Protein AF-A0A1Q6FCA6-F1 (afdb_monomer_lite)

pLDDT: mean 80.42, std 18.51, range [30.05, 97.5]

Sequence (183 aa):
MGHPPIIVAIDQKGVPVAPFIISETYTVEENTAALAEVSIDSYAWYDGAELAQLDPINFAGFEEYAVLLLKVSHNDKAAHWWTGCFMGDLSNPDEYSDRSIINNLVTYGIPEFKDAVDQLLAVYWDENTICGVAADAEGNYGPVIRQVVNLTKEGASPAGELIGGGLSNINLMDMRQAKFAHR

Foldseek 3Di:
DDQFDWDFDADPVRHGPDDIDGDPPPDDPDPPPDFKDKDWPDKAKAQLLLLCVVPVPLSPPLNQFIKMKTFMDIDPQFPKKFKDKAAAAPPDCVVVPPVNVCCCGPVLNQPVRMVDRIDIDTHHAFKMWIWMWGAGPVRDIDDIDIDIDHHDNVRHDYSCCVVVVPCVPVPSVSVVPNPDSDD

Organism: NCBI:txid28117

Radius of gyration: 24.45 Å; chains: 1; bounding box: 36×35×85 Å

Structure (mmCIF, N/CA/C/O backbone):
data_AF-A0A1Q6FCA6-F1
#
_entry.id   AF-A0A1Q6FCA6-F1
#
loop_
_atom_site.group_PDB
_atom_site.id
_atom_site.type_symbol
_atom_site.label_atom_id
_atom_site.label_alt_id
_atom_site.label_comp_id
_atom_site.label_asym_id
_atom_site.label_entity_id
_atom_site.label_seq_id
_atom_site.pdbx_PDB_ins_code
_atom_site.Cartn_x
_atom_site.Cartn_y
_atom_site.Cartn_z
_atom_site.occupancy
_atom_site.B_iso_or_equiv
_atom_site.auth_seq_id
_atom_site.auth_comp_id
_atom_site.auth_asym_id
_atom_site.auth_atom_id
_atom_site.pdbx_PDB_model_num
ATOM 1 N N . MET A 1 1 ? -1.495 -1.031 -37.257 1.00 42.62 1 MET A N 1
ATOM 2 C CA . MET A 1 1 ? -0.693 -1.188 -38.491 1.00 42.62 1 MET A CA 1
ATOM 3 C C . MET A 1 1 ? -0.272 0.193 -38.960 1.00 42.62 1 MET A C 1
ATOM 5 O O . MET A 1 1 ? -1.140 0.975 -39.320 1.00 42.62 1 MET A O 1
ATOM 9 N N . GLY A 1 2 ? 1.017 0.525 -38.873 1.00 48.00 2 GLY A N 1
ATOM 10 C CA . GLY A 1 2 ? 1.549 1.775 -39.422 1.00 48.00 2 GLY A CA 1
ATOM 11 C C . GLY A 1 2 ? 1.791 1.636 -40.925 1.00 48.00 2 GLY A C 1
ATOM 12 O O . GLY A 1 2 ? 2.256 0.592 -41.374 1.00 48.00 2 GLY A O 1
ATOM 13 N N . HIS A 1 3 ? 1.450 2.659 -41.706 1.00 50.06 3 HIS A N 1
ATOM 14 C CA . HIS A 1 3 ? 1.805 2.709 -43.123 1.00 50.06 3 HIS A CA 1
ATOM 15 C C . HIS A 1 3 ? 3.286 3.097 -43.267 1.00 50.06 3 HIS A C 1
ATOM 17 O O . HIS A 1 3 ? 3.734 3.986 -42.538 1.00 50.06 3 HIS A O 1
ATOM 23 N N . PRO A 1 4 ? 4.055 2.465 -44.174 1.00 54.03 4 PRO A N 1
ATOM 24 C CA . PRO A 1 4 ? 5.450 2.832 -44.382 1.00 54.03 4 PRO A CA 1
ATOM 25 C C . PRO A 1 4 ? 5.536 4.279 -44.888 1.00 54.03 4 PRO A C 1
ATOM 27 O O . PRO A 1 4 ? 4.722 4.681 -45.728 1.00 54.03 4 PRO A O 1
ATOM 30 N N . PRO A 1 5 ? 6.496 5.080 -44.401 1.00 57.59 5 PRO A N 1
ATOM 31 C CA . PRO A 1 5 ? 6.695 6.419 -44.921 1.00 57.59 5 PRO A CA 1
ATOM 32 C C . PRO A 1 5 ? 7.190 6.332 -46.370 1.00 57.59 5 PRO A C 1
ATOM 34 O O . PRO A 1 5 ? 8.117 5.591 -46.697 1.00 57.59 5 PRO A O 1
ATOM 37 N N . ILE A 1 6 ? 6.548 7.101 -47.249 1.00 60.81 6 ILE A N 1
ATOM 38 C CA . ILE A 1 6 ? 6.915 7.204 -48.662 1.00 60.81 6 ILE A CA 1
ATOM 39 C C . ILE A 1 6 ? 7.574 8.563 -48.861 1.00 60.81 6 ILE A C 1
ATOM 41 O O . ILE A 1 6 ? 6.956 9.599 -48.616 1.00 60.81 6 ILE A O 1
ATOM 45 N N . ILE A 1 7 ? 8.820 8.563 -49.331 1.00 59.12 7 ILE A N 1
ATOM 46 C CA . ILE A 1 7 ? 9.508 9.788 -49.738 1.00 59.12 7 ILE A CA 1
ATOM 47 C C . ILE A 1 7 ? 9.395 9.909 -51.256 1.00 59.12 7 ILE A C 1
ATOM 49 O O . ILE A 1 7 ? 9.780 9.001 -51.994 1.00 59.12 7 ILE A O 1
ATOM 53 N N . VAL A 1 8 ? 8.878 11.047 -51.720 1.00 59.25 8 VAL A N 1
ATOM 54 C CA . VAL A 1 8 ? 8.784 11.381 -53.145 1.00 59.25 8 VAL A CA 1
ATOM 55 C C . VAL A 1 8 ? 9.502 12.702 -53.386 1.00 59.25 8 VAL A C 1
ATOM 57 O O . VAL A 1 8 ? 9.143 13.722 -52.802 1.00 59.25 8 VAL A O 1
ATOM 60 N N . ALA A 1 9 ? 10.503 12.696 -54.265 1.00 60.38 9 ALA A N 1
ATOM 61 C CA . ALA A 1 9 ? 11.077 13.926 -54.798 1.00 60.38 9 ALA A CA 1
ATOM 62 C C . ALA A 1 9 ? 10.264 14.353 -56.027 1.00 60.38 9 ALA A C 1
ATOM 64 O O . ALA A 1 9 ? 10.233 13.629 -57.025 1.00 60.38 9 ALA A O 1
ATOM 65 N N . ILE A 1 10 ? 9.605 15.510 -55.948 1.00 70.94 10 ILE A N 1
ATOM 66 C CA . ILE A 1 10 ? 8.824 16.099 -57.044 1.00 70.94 10 ILE A CA 1
ATOM 67 C C . ILE A 1 10 ? 9.489 17.384 -57.546 1.00 70.94 10 ILE A C 1
ATOM 69 O O . ILE A 1 10 ? 10.105 18.114 -56.767 1.00 70.94 10 ILE A O 1
ATOM 73 N N . ASP A 1 11 ? 9.373 17.669 -58.842 1.00 68.31 11 ASP A N 1
ATOM 74 C CA . ASP A 1 11 ? 9.755 18.969 -59.395 1.00 68.31 11 ASP A CA 1
ATOM 75 C C . ASP A 1 11 ? 8.740 20.071 -59.031 1.00 68.31 11 ASP A C 1
ATOM 77 O O . ASP A 1 11 ? 7.691 19.828 -58.430 1.00 68.31 11 ASP A O 1
ATOM 81 N N . GLN A 1 12 ? 9.027 21.314 -59.432 1.00 65.25 12 GLN A N 1
ATOM 82 C CA . GLN A 1 12 ? 8.153 22.470 -59.177 1.00 65.25 12 GLN A CA 1
ATOM 83 C C . GLN A 1 12 ? 6.770 22.382 -59.859 1.00 65.25 12 GLN A C 1
ATOM 85 O O . GLN A 1 12 ? 5.928 23.250 -59.635 1.00 65.25 12 GLN A O 1
ATOM 90 N N . LYS A 1 13 ? 6.526 21.367 -60.698 1.00 74.31 13 LYS A N 1
ATOM 91 C CA . LYS A 1 13 ? 5.251 21.097 -61.377 1.00 74.31 13 LYS A CA 1
ATOM 92 C C . LYS A 1 13 ? 4.519 19.885 -60.786 1.00 74.31 13 LYS A C 1
ATOM 94 O O . LYS A 1 13 ? 3.456 19.527 -61.288 1.00 74.31 13 LYS A O 1
ATOM 99 N N . GLY A 1 14 ? 5.059 19.275 -59.729 1.00 68.81 14 GLY A N 1
ATOM 100 C CA . GLY A 1 14 ? 4.471 18.115 -59.062 1.00 68.81 14 GLY A CA 1
ATOM 101 C C . GLY A 1 14 ? 4.774 16.777 -59.739 1.00 68.81 14 GLY A C 1
ATOM 102 O O . GLY A 1 14 ? 4.113 15.788 -59.428 1.00 68.81 14 GLY A O 1
ATOM 103 N N . VAL A 1 15 ? 5.747 16.718 -60.656 1.00 73.75 15 VAL A N 1
ATOM 104 C CA . VAL A 1 15 ? 6.132 15.476 -61.342 1.00 73.75 15 VAL A CA 1
ATOM 105 C C . VAL A 1 15 ? 7.253 14.778 -60.561 1.00 73.75 15 VAL A C 1
ATOM 107 O O . VAL A 1 15 ? 8.255 15.426 -60.253 1.00 73.75 15 VAL A O 1
ATOM 110 N N . PRO A 1 16 ? 7.137 13.475 -60.237 1.00 68.31 16 PRO A N 1
ATOM 111 C CA . PRO A 1 16 ? 8.206 12.728 -59.576 1.00 68.31 16 PRO A CA 1
ATOM 112 C C . PRO A 1 16 ? 9.477 12.681 -60.433 1.00 68.31 16 PRO A C 1
ATOM 114 O O . PRO A 1 16 ? 9.430 12.270 -61.592 1.00 68.31 16 PRO A O 1
ATOM 117 N N . VAL A 1 17 ? 10.615 13.079 -59.861 1.00 71.62 17 VAL A N 1
ATOM 118 C CA . VAL A 1 17 ? 11.919 13.158 -60.557 1.00 71.62 17 VAL A CA 1
ATOM 119 C C . VAL A 1 17 ? 12.931 12.105 -60.105 1.00 71.62 17 VAL A C 1
ATOM 121 O O . VAL A 1 17 ? 14.035 12.043 -60.640 1.00 71.62 17 VAL A O 1
ATOM 124 N N . ALA A 1 18 ? 12.569 11.260 -59.139 1.00 64.81 18 ALA A N 1
ATOM 125 C CA . ALA A 1 18 ? 13.409 10.173 -58.646 1.00 64.81 18 ALA A C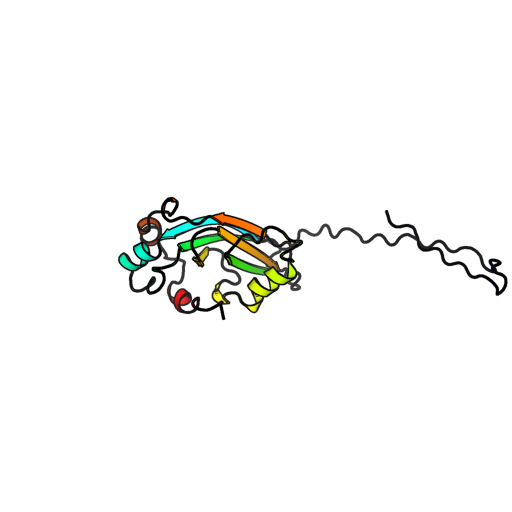A 1
ATOM 126 C C . ALA A 1 18 ? 12.577 8.901 -58.388 1.00 64.81 18 ALA A C 1
ATOM 128 O O . ALA A 1 18 ? 11.358 9.000 -58.212 1.00 64.81 18 ALA A O 1
ATOM 129 N N . PRO A 1 19 ? 13.211 7.711 -58.358 1.00 64.12 19 PRO A N 1
ATOM 130 C CA . PRO A 1 19 ? 12.543 6.467 -57.991 1.00 64.12 19 PRO A CA 1
ATOM 131 C C . PRO A 1 19 ? 11.923 6.557 -56.594 1.00 64.12 19 PRO A C 1
ATOM 133 O O . PRO A 1 19 ? 12.514 7.133 -55.681 1.00 64.12 19 PRO A O 1
ATOM 136 N N . PHE A 1 20 ? 10.749 5.953 -56.424 1.00 56.59 20 PHE A N 1
ATOM 137 C CA . PHE A 1 20 ? 10.098 5.842 -55.123 1.00 56.59 20 PHE A CA 1
ATOM 138 C C . PHE A 1 20 ? 10.941 4.969 -54.192 1.00 56.59 20 PHE A C 1
ATOM 140 O O . PHE A 1 20 ? 11.234 3.819 -54.519 1.00 56.59 20 PHE A O 1
ATOM 147 N N . ILE A 1 21 ? 11.304 5.506 -53.028 1.00 59.56 21 ILE A N 1
ATOM 148 C CA . ILE A 1 21 ? 11.948 4.738 -51.963 1.00 59.56 21 ILE A CA 1
ATOM 149 C C . ILE A 1 21 ? 10.884 4.490 -50.900 1.00 59.56 21 ILE A C 1
ATOM 151 O O . ILE A 1 21 ? 10.422 5.419 -50.238 1.00 59.56 21 ILE A O 1
ATOM 155 N N . ILE A 1 22 ? 10.472 3.232 -50.778 1.00 59.81 22 ILE A N 1
ATOM 156 C CA . ILE A 1 22 ? 9.626 2.765 -49.681 1.00 59.81 22 ILE A CA 1
ATOM 157 C C . ILE A 1 22 ? 10.595 2.268 -48.616 1.00 59.81 22 ILE A C 1
ATOM 159 O O . ILE A 1 22 ? 11.306 1.291 -48.855 1.00 59.81 22 ILE A O 1
ATOM 163 N N . SER A 1 23 ? 10.689 2.965 -47.481 1.00 57.47 23 SER A N 1
ATOM 164 C CA . SER A 1 23 ? 11.484 2.445 -46.371 1.00 57.47 23 SER A CA 1
ATOM 165 C C . SER A 1 23 ? 10.751 1.271 -45.736 1.00 57.47 23 SER A C 1
ATOM 167 O O . SER A 1 23 ? 9.518 1.226 -45.722 1.00 57.47 23 SER A O 1
ATOM 169 N N . GLU A 1 24 ? 11.502 0.338 -45.165 1.00 60.06 24 GLU A N 1
ATOM 170 C CA . GLU A 1 24 ? 10.902 -0.692 -44.327 1.00 60.06 24 GLU A CA 1
ATOM 171 C C . GLU A 1 24 ? 10.161 -0.028 -43.159 1.00 60.06 24 GLU A C 1
ATOM 173 O O . GLU A 1 24 ? 10.585 1.001 -42.620 1.00 60.06 24 GLU A O 1
ATOM 178 N N . THR A 1 25 ? 9.007 -0.584 -42.797 1.00 55.41 25 THR A N 1
ATOM 179 C CA . THR A 1 25 ? 8.306 -0.203 -41.573 1.00 55.41 25 THR A CA 1
ATOM 180 C C . THR A 1 25 ? 9.211 -0.520 -40.392 1.00 55.41 25 THR A C 1
ATOM 182 O O . THR A 1 25 ? 9.487 -1.687 -40.120 1.00 55.41 25 THR A O 1
ATOM 185 N N . TYR A 1 26 ? 9.656 0.518 -39.683 1.00 53.47 26 TYR A N 1
ATOM 186 C CA . TYR A 1 26 ? 10.332 0.350 -38.405 1.00 53.47 26 TYR A CA 1
ATOM 187 C C . TYR A 1 26 ? 9.357 -0.322 -37.438 1.00 53.47 26 TYR A C 1
ATOM 189 O O . TYR A 1 26 ? 8.358 0.272 -37.028 1.00 53.47 26 TYR A O 1
ATOM 197 N N . THR A 1 27 ? 9.612 -1.591 -37.142 1.00 51.56 27 THR A N 1
ATOM 198 C CA . THR A 1 27 ? 8.858 -2.344 -36.146 1.00 51.56 27 THR A CA 1
ATOM 199 C C . THR A 1 27 ? 9.669 -2.257 -34.867 1.00 51.56 27 THR A C 1
ATOM 201 O O . THR A 1 27 ? 10.797 -2.738 -34.824 1.00 51.56 27 THR A O 1
ATOM 204 N N . VAL A 1 28 ? 9.134 -1.574 -33.856 1.00 51.66 28 VAL A N 1
ATOM 205 C CA . VAL A 1 28 ? 9.704 -1.634 -32.507 1.00 51.66 28 VAL A CA 1
ATOM 206 C C . VAL A 1 28 ? 9.538 -3.080 -32.055 1.00 51.66 28 VAL A C 1
ATOM 208 O O . VAL A 1 28 ? 8.403 -3.556 -32.010 1.00 51.66 28 VAL A O 1
ATOM 211 N N . GLU A 1 29 ? 10.635 -3.790 -31.789 1.00 49.06 29 GLU A N 1
ATOM 212 C CA . GLU A 1 29 ? 10.520 -5.098 -31.148 1.00 49.06 29 GLU A CA 1
ATOM 213 C C . GLU A 1 29 ? 9.830 -4.908 -29.799 1.00 49.06 29 GLU A C 1
ATOM 215 O O . GLU A 1 29 ? 10.215 -4.052 -28.999 1.00 49.06 29 GLU A O 1
ATOM 220 N N . GLU A 1 30 ? 8.759 -5.665 -29.581 1.00 44.91 30 GLU A N 1
ATOM 221 C CA . GLU A 1 30 ? 8.096 -5.731 -28.289 1.00 44.91 30 GLU A CA 1
ATOM 222 C C . GLU A 1 30 ? 9.141 -6.212 -27.280 1.00 44.91 30 GLU A C 1
ATOM 224 O O . GLU A 1 30 ? 9.712 -7.291 -27.435 1.00 44.91 30 GLU A O 1
ATOM 229 N N . ASN A 1 31 ? 9.471 -5.378 -26.292 1.00 46.72 31 ASN A N 1
ATOM 230 C CA . ASN A 1 31 ? 10.437 -5.751 -25.271 1.00 46.72 31 ASN A CA 1
ATOM 231 C C . ASN A 1 31 ? 9.797 -6.824 -24.378 1.00 46.72 31 ASN A C 1
ATOM 233 O O . ASN A 1 31 ? 9.116 -6.509 -23.409 1.00 46.72 31 ASN A O 1
ATOM 237 N N . THR A 1 32 ? 9.989 -8.095 -24.734 1.00 48.03 32 THR A N 1
ATOM 238 C CA . THR A 1 32 ? 9.486 -9.260 -23.993 1.00 48.03 32 THR A CA 1
ATOM 239 C C . THR A 1 32 ? 10.359 -9.619 -22.787 1.00 48.03 32 THR A C 1
ATOM 241 O O . THR A 1 32 ? 10.239 -10.724 -22.253 1.00 48.03 32 THR A O 1
ATOM 244 N N . ALA A 1 33 ? 11.287 -8.751 -22.368 1.00 58.47 33 ALA A N 1
ATOM 245 C CA . ALA A 1 33 ? 11.945 -8.931 -21.083 1.00 58.47 33 ALA A CA 1
ATOM 246 C C . ALA A 1 33 ? 10.889 -8.790 -19.980 1.00 58.47 33 ALA A C 1
ATOM 248 O O . ALA A 1 33 ? 10.185 -7.784 -19.923 1.00 58.47 33 ALA A O 1
ATOM 249 N N . ALA A 1 34 ? 10.771 -9.806 -19.119 1.00 66.19 34 ALA A N 1
ATOM 250 C CA . ALA A 1 34 ? 9.960 -9.697 -17.911 1.00 66.19 34 ALA A CA 1
ATOM 251 C C . ALA A 1 34 ? 10.421 -8.454 -17.137 1.00 66.19 34 ALA A C 1
ATOM 253 O O . ALA A 1 34 ? 11.608 -8.328 -16.821 1.00 66.19 34 ALA A O 1
ATOM 254 N N . LEU A 1 35 ? 9.498 -7.519 -16.918 1.00 87.12 35 LEU A N 1
ATOM 255 C CA . LEU A 1 35 ? 9.782 -6.258 -16.246 1.00 87.12 35 LEU A CA 1
ATOM 256 C C . LEU A 1 35 ? 10.022 -6.513 -14.754 1.00 87.12 35 LEU A C 1
ATOM 258 O O . LEU A 1 35 ? 9.652 -7.558 -14.222 1.00 87.12 35 LEU A O 1
ATOM 262 N N . ALA A 1 36 ? 10.652 -5.566 -14.063 1.00 94.00 36 ALA A N 1
ATOM 263 C CA . ALA A 1 36 ? 10.685 -5.587 -12.604 1.00 94.00 36 ALA A CA 1
ATOM 264 C C . ALA A 1 36 ? 9.256 -5.466 -12.060 1.00 94.00 36 ALA A C 1
ATOM 266 O O . ALA A 1 36 ? 8.540 -4.532 -12.412 1.00 94.00 36 ALA A O 1
ATOM 267 N N . GLU A 1 37 ? 8.836 -6.389 -11.199 1.00 94.56 37 GLU A N 1
ATOM 268 C CA . GLU A 1 37 ? 7.459 -6.432 -10.695 1.00 94.56 37 GLU A CA 1
ATOM 269 C C . GLU A 1 37 ? 7.424 -6.581 -9.176 1.00 94.56 37 GLU A C 1
ATOM 271 O O . GLU A 1 37 ? 8.247 -7.284 -8.586 1.00 94.56 37 GLU A O 1
ATOM 276 N N . VAL A 1 38 ? 6.427 -5.937 -8.568 1.00 96.31 38 VAL A N 1
ATOM 277 C CA . VAL A 1 38 ? 6.013 -6.112 -7.173 1.00 96.31 38 VAL A CA 1
ATOM 278 C C . VAL A 1 38 ? 4.561 -6.587 -7.166 1.00 96.31 38 VAL A C 1
ATOM 280 O O . VAL A 1 38 ? 3.767 -6.172 -8.008 1.00 96.31 38 VAL A O 1
ATOM 283 N N . SER A 1 39 ? 4.213 -7.476 -6.243 1.00 95.94 39 SER A N 1
ATOM 284 C CA . SER A 1 39 ? 2.886 -8.077 -6.101 1.00 95.94 39 SER A CA 1
ATOM 285 C C . SER A 1 39 ? 2.410 -7.986 -4.657 1.00 95.94 39 SER A C 1
ATOM 287 O O . SER A 1 39 ? 3.205 -8.102 -3.729 1.00 95.94 39 SER A O 1
ATOM 289 N N . ILE A 1 40 ? 1.106 -7.789 -4.461 1.00 95.56 40 ILE A N 1
ATOM 290 C CA . ILE A 1 40 ? 0.488 -7.839 -3.131 1.00 95.56 40 ILE A CA 1
ATOM 291 C C . ILE A 1 40 ? 0.208 -9.301 -2.797 1.00 95.56 40 ILE A C 1
ATOM 293 O O . ILE A 1 40 ? -0.632 -9.929 -3.437 1.00 95.56 40 ILE A O 1
ATOM 297 N N . ASP A 1 41 ? 0.886 -9.825 -1.779 1.00 94.62 41 ASP A N 1
ATOM 298 C CA . ASP A 1 41 ? 0.677 -11.197 -1.313 1.00 94.62 41 ASP A CA 1
ATOM 299 C C . ASP A 1 41 ? -0.548 -11.276 -0.403 1.00 94.62 41 ASP A C 1
ATOM 301 O O . ASP A 1 41 ? -1.375 -12.182 -0.505 1.00 94.62 41 ASP A O 1
ATOM 305 N N . SER A 1 42 ? -0.651 -10.325 0.529 1.00 94.25 42 SER A N 1
ATOM 306 C CA . SER A 1 42 ? -1.775 -10.217 1.455 1.00 94.25 42 SER A CA 1
ATOM 307 C C . SER A 1 42 ? -1.815 -8.843 2.112 1.00 94.25 42 SER A C 1
ATOM 309 O O . SER A 1 42 ? -0.815 -8.128 2.173 1.00 94.25 42 SER A O 1
ATOM 311 N N . TYR A 1 43 ? -2.980 -8.489 2.641 1.00 94.06 43 TYR A N 1
ATOM 312 C CA . TYR A 1 43 ? -3.133 -7.333 3.506 1.00 94.06 43 TYR A CA 1
ATOM 313 C C . TYR A 1 43 ? -4.205 -7.597 4.566 1.00 94.06 43 TYR A C 1
ATOM 315 O O . TYR A 1 43 ? -5.146 -8.358 4.338 1.00 94.06 43 TYR A O 1
ATOM 323 N N . ALA A 1 44 ? -4.054 -6.962 5.722 1.00 94.75 44 ALA A N 1
ATOM 324 C CA . ALA A 1 44 ? -5.032 -6.940 6.806 1.00 94.75 44 ALA A CA 1
ATOM 325 C C . ALA A 1 44 ? -5.085 -5.527 7.389 1.00 94.75 44 ALA A C 1
ATOM 327 O O . ALA A 1 44 ? -4.086 -4.811 7.342 1.00 94.75 44 ALA A O 1
ATOM 328 N N . TRP A 1 45 ? -6.223 -5.112 7.936 1.00 95.62 45 TRP A N 1
ATOM 329 C CA . TRP A 1 45 ? -6.341 -3.807 8.583 1.00 95.62 45 TRP A CA 1
ATOM 330 C C . TRP A 1 45 ? -6.940 -3.928 9.975 1.00 95.62 45 TRP A C 1
ATOM 332 O O . TRP A 1 45 ? -7.729 -4.828 10.247 1.00 95.62 45 TRP A O 1
ATOM 342 N N . TYR A 1 46 ? -6.554 -3.008 10.848 1.00 95.50 46 TYR A N 1
ATOM 343 C CA . TYR A 1 46 ? -6.894 -3.002 12.267 1.00 95.50 46 TYR A CA 1
ATOM 344 C C . TYR A 1 46 ? -7.399 -1.617 12.676 1.00 95.50 46 TYR A C 1
ATOM 346 O O . TYR A 1 46 ? -7.027 -0.613 12.062 1.00 95.50 46 TYR A O 1
ATOM 354 N N . ASP A 1 47 ? -8.212 -1.544 13.731 1.00 95.81 47 ASP A N 1
ATOM 355 C CA . ASP A 1 47 ? -8.611 -0.259 14.310 1.00 95.81 47 ASP A CA 1
ATOM 356 C C . ASP A 1 47 ? -7.449 0.348 15.109 1.00 95.81 47 ASP A C 1
ATOM 358 O O . ASP A 1 47 ? -6.990 -0.208 16.112 1.00 95.81 47 ASP A O 1
ATOM 362 N N . GLY A 1 48 ? -6.961 1.508 14.662 1.00 92.38 48 GLY A N 1
ATOM 363 C CA . GLY A 1 48 ? -5.873 2.214 15.324 1.00 92.38 48 GLY A CA 1
ATOM 364 C C . GLY A 1 48 ? -6.209 2.661 16.748 1.00 92.38 48 GLY A C 1
ATOM 365 O O . GLY A 1 48 ? -5.310 2.715 17.586 1.00 92.38 48 GLY A O 1
ATOM 366 N N . ALA A 1 49 ? -7.485 2.899 17.076 1.00 94.75 49 ALA A N 1
ATOM 367 C CA . ALA A 1 49 ? -7.906 3.215 18.441 1.00 94.75 49 ALA A CA 1
ATOM 368 C C . ALA A 1 49 ? -7.806 2.003 19.374 1.00 94.75 49 ALA A C 1
ATOM 370 O O .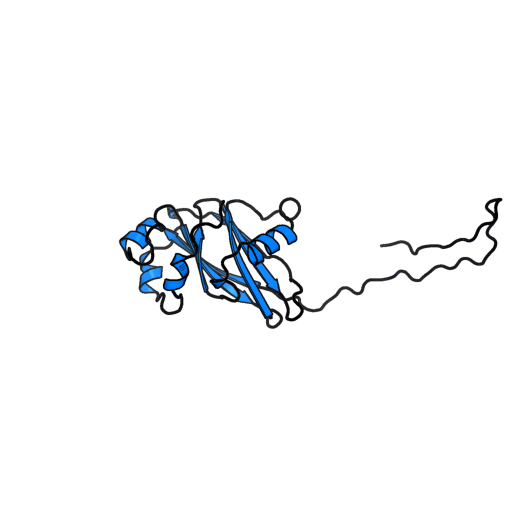 ALA A 1 49 ? -7.457 2.158 20.545 1.00 94.75 49 ALA A O 1
ATOM 371 N N . GLU A 1 50 ? -8.098 0.800 18.877 1.00 95.00 50 GLU A N 1
ATOM 372 C CA . GLU A 1 50 ? -7.927 -0.432 19.652 1.00 95.00 50 GLU A CA 1
ATOM 373 C C . GLU A 1 50 ? -6.444 -0.755 19.844 1.00 95.00 50 GLU A C 1
ATOM 375 O O . GLU A 1 50 ? -6.013 -1.086 20.951 1.00 95.00 50 GLU A O 1
ATOM 380 N N . LEU A 1 51 ? -5.637 -0.583 18.793 1.00 91.38 51 LEU A N 1
ATOM 381 C CA . LEU A 1 51 ? -4.188 -0.759 18.870 1.00 91.38 51 LEU A CA 1
ATOM 382 C C . LEU A 1 51 ? -3.537 0.221 19.849 1.00 91.38 51 LEU A C 1
ATOM 384 O O . LEU A 1 51 ? -2.722 -0.198 20.666 1.00 91.38 51 LEU A O 1
ATOM 388 N N . ALA A 1 52 ? -3.942 1.492 19.840 1.00 90.06 52 ALA A N 1
ATOM 389 C CA . ALA A 1 52 ? -3.458 2.498 20.785 1.00 90.06 52 ALA A CA 1
ATOM 390 C C . ALA A 1 52 ? -3.854 2.205 22.242 1.00 90.06 52 ALA A C 1
ATOM 392 O O . ALA A 1 52 ? -3.152 2.622 23.159 1.00 90.06 52 ALA A O 1
ATOM 393 N N . GLN A 1 53 ? -4.948 1.477 22.485 1.00 92.44 53 GLN A N 1
ATOM 394 C CA . GLN A 1 53 ? -5.310 1.026 23.834 1.00 92.44 53 GLN A CA 1
ATOM 395 C C . GLN A 1 53 ? -4.452 -0.156 24.301 1.00 92.44 53 GLN A C 1
ATOM 397 O O . GLN A 1 53 ? -4.094 -0.223 25.478 1.00 92.44 53 GLN A O 1
ATOM 402 N N . LEU A 1 54 ? -4.132 -1.086 23.396 1.00 90.19 54 LEU A N 1
ATOM 403 C CA . LEU A 1 54 ? -3.340 -2.282 23.701 1.00 90.19 54 LEU A CA 1
ATOM 404 C C . LEU A 1 54 ? 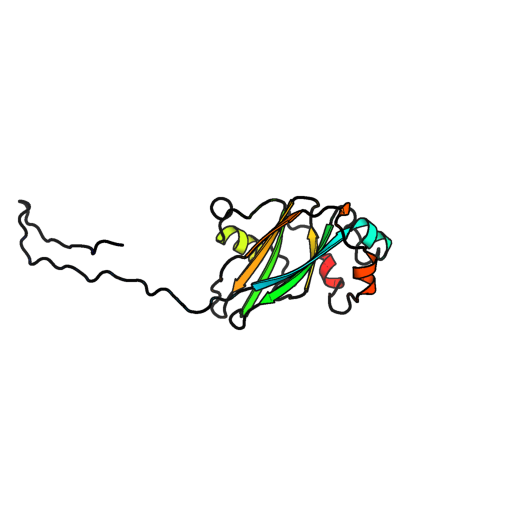-1.840 -1.989 23.807 1.00 90.19 54 LEU A C 1
ATOM 406 O O . LEU A 1 54 ? -1.172 -2.522 24.692 1.00 90.19 54 LEU A O 1
ATOM 410 N N . ASP A 1 55 ? -1.319 -1.135 22.930 1.00 85.94 55 ASP A N 1
ATOM 411 C CA . ASP A 1 55 ? 0.071 -0.685 22.924 1.00 85.94 55 ASP A CA 1
ATOM 412 C C . ASP A 1 55 ? 0.149 0.834 22.663 1.00 85.94 55 ASP A C 1
ATOM 414 O O . ASP A 1 55 ? 0.432 1.295 21.549 1.00 85.94 55 ASP A O 1
ATOM 418 N N . PRO A 1 56 ? -0.071 1.641 23.719 1.00 86.19 56 PRO A N 1
ATOM 419 C CA . PRO A 1 56 ? -0.069 3.097 23.617 1.00 86.19 56 PRO A CA 1
ATOM 420 C C . PRO A 1 56 ? 1.291 3.695 23.254 1.00 86.19 56 PRO A C 1
ATOM 422 O O . PRO A 1 56 ? 1.364 4.872 22.917 1.00 86.19 56 PRO A O 1
ATOM 425 N N . ILE A 1 57 ? 2.388 2.939 23.372 1.00 83.81 57 ILE A N 1
ATOM 426 C CA . ILE A 1 57 ? 3.731 3.460 23.093 1.00 83.81 57 ILE A CA 1
ATOM 427 C C . ILE A 1 57 ? 3.961 3.495 21.586 1.00 83.81 57 ILE A C 1
ATOM 429 O O . ILE A 1 57 ? 4.457 4.495 21.064 1.00 83.81 57 ILE A O 1
ATOM 433 N N . ASN A 1 58 ? 3.596 2.418 20.893 1.00 80.00 58 ASN A N 1
ATOM 434 C CA . ASN A 1 58 ? 3.889 2.275 19.471 1.00 80.00 58 ASN A CA 1
ATOM 435 C C . ASN A 1 58 ? 2.770 2.804 18.567 1.00 80.00 58 ASN A C 1
ATOM 437 O O . ASN A 1 58 ? 3.059 3.258 17.462 1.00 80.00 58 ASN A O 1
ATOM 441 N N . PHE A 1 59 ? 1.525 2.834 19.052 1.00 84.38 59 PHE A N 1
ATOM 442 C CA . PHE A 1 59 ? 0.362 3.277 18.272 1.00 84.38 59 PHE A CA 1
ATOM 443 C C . PHE A 1 59 ? -0.196 4.645 18.694 1.00 84.38 59 PHE A C 1
ATOM 445 O O . PHE A 1 59 ? -1.287 5.026 18.277 1.00 84.38 59 PHE A O 1
ATOM 452 N N . ALA A 1 60 ? 0.553 5.434 19.473 1.00 84.38 60 ALA A N 1
ATOM 453 C CA . ALA A 1 60 ? 0.140 6.792 19.833 1.00 84.38 60 ALA A CA 1
ATOM 454 C C . ALA A 1 60 ? -0.113 7.676 18.593 1.00 84.38 60 ALA A C 1
ATOM 456 O O . ALA A 1 60 ? 0.790 7.947 17.784 1.00 84.38 60 ALA A O 1
ATOM 457 N N . GLY A 1 61 ? -1.321 8.228 18.476 1.00 83.88 61 GLY A N 1
ATOM 458 C CA . GLY A 1 61 ? -1.728 9.080 17.355 1.00 83.88 61 GLY A CA 1
ATOM 459 C C . GLY A 1 61 ? -2.219 8.321 16.119 1.00 83.88 61 GLY A C 1
ATOM 460 O O . GLY A 1 61 ? -2.229 8.914 15.042 1.00 83.88 61 GLY A O 1
ATOM 461 N N . PHE A 1 62 ? -2.552 7.034 16.255 1.00 86.50 62 PHE A N 1
ATOM 462 C CA . PHE A 1 62 ? -3.198 6.218 15.221 1.00 86.50 62 PHE A CA 1
ATOM 463 C C . PHE A 1 62 ? -4.714 6.088 15.466 1.00 86.50 62 PHE A C 1
ATOM 465 O O . PHE A 1 62 ? -5.402 5.451 14.680 1.00 86.50 62 PHE A O 1
ATOM 472 N N . GLU A 1 63 ? -5.259 6.709 16.517 1.00 90.81 63 GLU A N 1
ATOM 473 C CA . GLU A 1 63 ? -6.627 6.496 17.012 1.00 90.81 63 GLU A CA 1
ATOM 474 C C . GLU A 1 63 ? -7.721 6.855 15.993 1.00 90.81 63 GLU A C 1
ATOM 476 O O . GLU A 1 63 ? -8.838 6.350 16.071 1.00 90.81 63 GLU A O 1
ATOM 481 N N . GLU A 1 64 ? -7.410 7.719 15.027 1.00 91.94 64 GLU A N 1
ATOM 482 C CA . GLU A 1 64 ? -8.344 8.149 13.980 1.00 91.94 64 GLU A CA 1
ATOM 483 C C . GLU A 1 64 ? -8.170 7.385 12.656 1.00 91.94 64 GLU A C 1
ATOM 485 O O . GLU A 1 64 ? -8.887 7.656 11.694 1.00 91.94 64 GLU A O 1
ATOM 490 N N . TYR A 1 65 ? -7.255 6.416 12.596 1.00 90.88 65 TYR A N 1
ATOM 491 C CA . TYR A 1 65 ? -6.833 5.756 11.360 1.00 90.88 65 TYR A CA 1
ATOM 492 C C . TYR A 1 65 ? -7.107 4.252 11.382 1.00 90.88 65 TYR A C 1
ATOM 494 O O . TYR A 1 65 ? -7.147 3.613 12.437 1.00 90.88 65 TYR A O 1
ATOM 502 N N . ALA A 1 66 ? -7.240 3.680 10.188 1.00 93.00 66 ALA A N 1
ATOM 503 C CA . ALA A 1 66 ? -7.032 2.257 9.996 1.00 93.00 66 ALA A CA 1
ATOM 504 C C . ALA A 1 66 ? -5.524 1.989 9.944 1.00 93.00 66 ALA A C 1
ATOM 506 O O . ALA A 1 66 ? -4.753 2.766 9.377 1.00 93.00 66 ALA A O 1
ATOM 507 N N . VAL A 1 67 ? -5.092 0.876 10.528 1.00 92.62 67 VAL A N 1
ATOM 508 C CA . VAL A 1 67 ? -3.701 0.427 10.446 1.00 92.62 67 VAL A CA 1
ATOM 509 C C . VAL A 1 67 ? -3.636 -0.740 9.480 1.00 92.62 67 VAL A C 1
ATOM 511 O O . VAL A 1 67 ? -4.119 -1.820 9.800 1.00 92.62 67 VAL A O 1
ATOM 514 N N . LEU A 1 68 ? -3.065 -0.524 8.299 1.00 92.56 68 LEU A N 1
ATOM 515 C CA . LEU A 1 68 ? -2.943 -1.517 7.238 1.00 92.56 68 LEU A CA 1
ATOM 516 C C . LEU A 1 68 ? -1.597 -2.243 7.350 1.00 92.56 68 LEU A C 1
ATOM 518 O O . LEU A 1 68 ? -0.544 -1.637 7.160 1.00 92.56 68 LEU A O 1
ATOM 522 N N . LEU A 1 69 ? -1.638 -3.545 7.624 1.00 92.19 69 LEU A N 1
ATOM 523 C CA . LEU A 1 69 ? -0.512 -4.454 7.443 1.00 92.19 69 LEU A CA 1
ATOM 524 C C . LEU A 1 69 ? -0.512 -4.933 5.991 1.00 92.19 69 LEU A C 1
ATOM 526 O O . LEU A 1 69 ? -1.407 -5.673 5.585 1.00 92.19 69 LEU A O 1
ATOM 530 N N . LEU A 1 70 ? 0.491 -4.522 5.226 1.00 91.50 70 LEU A N 1
ATOM 531 C CA . LEU A 1 70 ? 0.672 -4.877 3.825 1.00 91.50 70 LEU A CA 1
ATOM 532 C C . LEU A 1 70 ? 1.863 -5.824 3.679 1.00 91.50 70 LEU A C 1
ATOM 534 O O . LEU A 1 70 ? 2.946 -5.540 4.193 1.00 91.50 70 LEU A O 1
ATOM 538 N N . LYS A 1 71 ? 1.662 -6.925 2.952 1.00 93.69 71 LYS A N 1
ATOM 539 C CA . LYS A 1 71 ? 2.714 -7.875 2.591 1.00 93.69 71 LYS A CA 1
ATOM 540 C C . LYS A 1 71 ? 2.850 -7.972 1.088 1.00 93.69 71 LYS A C 1
ATOM 542 O O . LYS A 1 71 ? 1.854 -8.185 0.390 1.00 93.69 71 LYS A O 1
ATOM 547 N N . VAL A 1 72 ? 4.076 -7.839 0.610 1.00 95.06 72 VAL A N 1
ATOM 548 C CA . VAL A 1 72 ? 4.383 -7.846 -0.816 1.00 95.06 72 VAL A CA 1
ATOM 549 C C . VAL A 1 72 ? 5.560 -8.750 -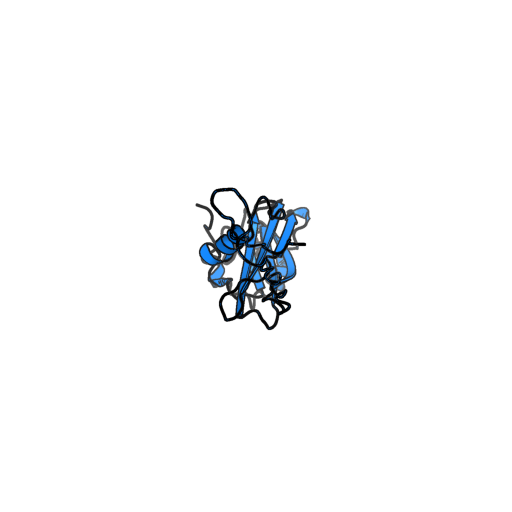1.136 1.00 95.06 72 VAL A C 1
ATOM 551 O O . VAL A 1 72 ? 6.489 -8.903 -0.344 1.00 95.06 72 VAL A O 1
ATOM 554 N N . SER A 1 73 ? 5.536 -9.277 -2.351 1.00 96.06 73 SER A N 1
ATOM 555 C CA . SER A 1 73 ? 6.647 -9.977 -2.976 1.00 96.06 73 SER A CA 1
ATOM 556 C C . SER A 1 73 ? 7.097 -9.227 -4.222 1.00 96.06 73 SER A C 1
ATOM 558 O O . SER A 1 73 ? 6.400 -8.356 -4.742 1.00 96.06 73 SER A O 1
ATOM 560 N N . HIS A 1 74 ? 8.283 -9.554 -4.713 1.00 96.38 74 HIS A N 1
ATOM 561 C CA . HIS A 1 74 ? 8.811 -9.014 -5.956 1.00 96.38 74 HIS A CA 1
ATOM 562 C C . HIS A 1 74 ? 9.486 -10.128 -6.753 1.00 96.38 74 HIS A C 1
ATOM 564 O O . HIS A 1 74 ? 9.887 -11.158 -6.199 1.00 96.38 74 HIS A O 1
ATOM 570 N N . ASN A 1 75 ? 9.609 -9.935 -8.063 1.00 94.56 75 ASN A N 1
ATOM 571 C CA . ASN A 1 75 ? 10.326 -10.887 -8.903 1.00 94.56 75 ASN A CA 1
ATOM 572 C C . ASN A 1 75 ? 11.852 -10.700 -8.807 1.00 94.56 75 ASN A C 1
ATOM 574 O O . ASN A 1 75 ? 12.369 -9.774 -8.178 1.00 94.56 75 ASN A O 1
ATOM 578 N N . ASP A 1 76 ? 12.587 -11.597 -9.456 1.00 94.88 76 ASP A N 1
ATOM 579 C CA . ASP A 1 76 ? 14.050 -11.625 -9.519 1.00 94.88 76 ASP A CA 1
ATOM 580 C C . ASP A 1 76 ? 14.659 -10.498 -10.376 1.00 94.88 76 ASP A C 1
ATOM 582 O O . ASP A 1 76 ? 15.882 -10.361 -10.441 1.00 94.88 76 ASP A O 1
ATOM 586 N N . LYS A 1 77 ? 13.825 -9.690 -11.042 1.00 93.81 77 LYS A N 1
ATOM 587 C CA . LYS A 1 77 ? 14.240 -8.521 -11.832 1.00 93.81 77 LYS A CA 1
ATOM 588 C C . LYS A 1 77 ? 14.171 -7.217 -11.050 1.00 93.81 77 LYS A C 1
ATOM 590 O O . LYS A 1 77 ? 14.840 -6.260 -11.435 1.00 93.81 77 LYS A O 1
ATOM 595 N N . ALA A 1 78 ? 13.394 -7.172 -9.970 1.00 96.06 78 ALA A N 1
ATOM 596 C CA . ALA A 1 78 ? 13.298 -6.002 -9.114 1.00 96.06 78 ALA A CA 1
ATOM 597 C C . ALA A 1 78 ? 14.607 -5.795 -8.339 1.00 96.06 78 ALA A C 1
ATOM 599 O O . ALA A 1 78 ? 14.979 -6.602 -7.487 1.00 96.06 78 ALA A O 1
ATOM 600 N N . ALA A 1 79 ? 15.300 -4.695 -8.634 1.00 96.12 79 ALA A N 1
ATOM 601 C CA . ALA A 1 79 ? 16.405 -4.209 -7.815 1.00 96.12 79 ALA A CA 1
ATOM 602 C C . ALA A 1 79 ? 15.894 -3.350 -6.654 1.00 96.12 79 ALA A C 1
ATOM 604 O O . ALA A 1 79 ? 16.491 -3.371 -5.581 1.00 96.12 79 ALA A O 1
ATOM 605 N N . HIS A 1 80 ? 14.794 -2.621 -6.878 1.00 96.81 80 HIS A N 1
ATOM 606 C CA . HIS A 1 80 ? 14.115 -1.825 -5.863 1.00 96.81 80 HIS A CA 1
ATOM 607 C C . HIS A 1 80 ? 12.595 -1.873 -6.015 1.00 96.81 80 HIS A C 1
ATOM 609 O O . HIS A 1 80 ? 12.094 -2.044 -7.128 1.00 96.81 80 HIS A O 1
ATOM 615 N N . TRP A 1 81 ? 11.855 -1.669 -4.926 1.00 97.25 81 TRP A N 1
ATOM 616 C CA . TRP A 1 81 ? 10.395 -1.541 -4.967 1.00 97.25 81 TRP A CA 1
ATOM 617 C C . TRP A 1 81 ? 9.850 -0.559 -3.933 1.00 97.25 81 TRP A C 1
ATOM 619 O O . TRP A 1 81 ? 10.448 -0.300 -2.887 1.00 97.25 81 TRP A O 1
ATOM 629 N N . TRP A 1 82 ? 8.683 -0.008 -4.259 1.00 96.00 82 TRP A N 1
ATOM 630 C CA . TRP A 1 82 ? 7.948 0.944 -3.437 1.00 96.00 82 TRP A CA 1
ATOM 631 C C . TRP A 1 82 ? 6.477 0.581 -3.437 1.00 96.00 82 TRP A C 1
ATOM 633 O O . TRP A 1 82 ? 5.901 0.301 -4.490 1.00 96.00 82 TRP A O 1
ATOM 643 N N . THR A 1 83 ? 5.862 0.645 -2.266 1.00 94.12 83 THR A N 1
ATOM 644 C CA . THR A 1 83 ? 4.430 0.420 -2.083 1.00 94.12 83 THR A CA 1
ATOM 645 C C . THR A 1 83 ? 3.868 1.433 -1.101 1.00 94.12 83 THR A C 1
ATOM 647 O O . THR A 1 83 ? 4.590 2.017 -0.293 1.00 94.12 83 THR A O 1
ATOM 650 N N . GLY A 1 84 ? 2.570 1.678 -1.197 1.00 90.81 84 GLY A N 1
ATOM 651 C CA . GLY A 1 84 ? 1.870 2.621 -0.342 1.00 90.81 84 GLY A CA 1
ATOM 652 C C . GLY A 1 84 ? 0.366 2.487 -0.504 1.00 90.81 84 GLY A C 1
ATOM 653 O O . GLY A 1 84 ? -0.115 1.742 -1.355 1.00 90.81 84 GLY A O 1
ATOM 654 N N . CYS A 1 85 ? -0.380 3.215 0.314 1.00 91.69 85 CYS A N 1
ATOM 655 C CA . CYS A 1 85 ? -1.833 3.235 0.263 1.00 91.69 85 CYS A CA 1
ATOM 656 C C . CYS A 1 85 ? -2.304 4.686 0.275 1.00 91.69 85 CYS A C 1
ATOM 658 O O . CYS A 1 85 ? -1.914 5.461 1.149 1.00 91.69 85 CYS A O 1
ATOM 660 N N . PHE A 1 86 ? -3.110 5.049 -0.716 1.00 89.50 86 PHE A N 1
ATOM 661 C CA . PHE A 1 86 ? -3.583 6.410 -0.937 1.00 89.50 86 PHE A CA 1
ATOM 662 C C . PHE A 1 86 ? -5.099 6.476 -0.782 1.00 89.50 86 PHE A C 1
ATOM 664 O O . PHE A 1 86 ? -5.795 5.522 -1.113 1.00 89.50 86 PHE A O 1
ATOM 671 N N . MET A 1 87 ? -5.607 7.606 -0.302 1.00 88.31 87 MET A N 1
ATOM 672 C CA . MET A 1 87 ? -7.044 7.814 -0.126 1.00 88.31 87 MET A CA 1
ATOM 673 C C . MET A 1 87 ? -7.770 7.900 -1.479 1.00 88.31 87 MET A C 1
ATOM 675 O O . MET A 1 87 ? -7.296 8.584 -2.389 1.00 88.31 87 MET A O 1
ATOM 679 N N . GLY A 1 88 ? -8.943 7.267 -1.567 1.00 90.62 88 GLY A N 1
ATOM 680 C CA . GLY A 1 88 ? -9.817 7.232 -2.743 1.00 90.62 88 GLY A CA 1
ATOM 681 C C . GLY A 1 88 ? -9.483 6.143 -3.768 1.00 90.62 88 GLY A C 1
ATOM 682 O O . GLY A 1 88 ? -8.470 5.442 -3.668 1.00 90.62 88 GLY A O 1
ATOM 683 N N . ASP A 1 89 ? -10.353 6.013 -4.770 1.00 93.44 89 ASP A N 1
ATOM 684 C CA . ASP A 1 89 ? -10.161 5.157 -5.943 1.00 93.44 89 ASP A CA 1
ATOM 685 C C . ASP A 1 89 ? -9.175 5.779 -6.952 1.00 93.44 89 ASP A C 1
ATOM 687 O O . ASP A 1 89 ? -9.470 6.769 -7.622 1.00 93.44 89 ASP A O 1
ATOM 691 N N . LEU A 1 90 ? -7.993 5.169 -7.078 1.00 91.62 90 LEU A N 1
ATOM 692 C CA . LEU A 1 90 ? -6.955 5.524 -8.051 1.00 91.62 90 LEU A CA 1
ATOM 693 C C . LEU A 1 90 ? -6.804 4.461 -9.151 1.00 91.62 90 LEU A C 1
ATOM 695 O O . LEU A 1 90 ? -5.749 4.372 -9.787 1.00 91.62 90 LEU A O 1
ATOM 699 N N . SER A 1 91 ? -7.813 3.612 -9.357 1.00 91.50 91 SER A N 1
ATOM 700 C CA . SER A 1 91 ? -7.752 2.484 -10.293 1.00 91.50 91 SER A CA 1
ATOM 701 C C . SER A 1 91 ? -7.705 2.906 -11.758 1.00 91.50 91 SER A C 1
ATOM 703 O O . SER A 1 91 ? -7.147 2.168 -12.568 1.00 91.50 91 SER A O 1
ATOM 705 N N . ASN A 1 92 ? -8.233 4.086 -12.104 1.00 90.62 92 ASN A N 1
ATOM 706 C CA . ASN A 1 92 ? -8.280 4.572 -13.480 1.00 90.62 92 ASN A CA 1
ATOM 707 C C . ASN A 1 92 ? -6.937 5.209 -13.914 1.00 90.62 92 ASN A C 1
ATOM 709 O O . ASN A 1 92 ? -6.617 6.313 -13.461 1.00 90.62 92 ASN A O 1
ATOM 713 N N . PRO A 1 93 ? -6.156 4.583 -14.818 1.00 86.94 93 PRO A N 1
ATOM 714 C CA . PRO A 1 93 ? -4.877 5.130 -15.272 1.00 86.94 93 PRO A CA 1
ATOM 715 C C . PRO A 1 93 ? -5.015 6.363 -16.182 1.00 86.94 93 PRO A C 1
ATOM 717 O O . PRO A 1 93 ? -4.059 7.135 -16.283 1.00 86.94 93 PRO A O 1
ATOM 720 N N . ASP A 1 94 ? -6.179 6.580 -16.809 1.00 89.12 94 ASP A N 1
ATOM 721 C CA . ASP A 1 94 ? -6.435 7.770 -17.636 1.00 89.12 94 ASP A CA 1
ATOM 722 C C . ASP A 1 94 ? -6.595 9.033 -16.774 1.00 89.12 94 ASP A C 1
ATOM 724 O O . ASP A 1 94 ? -6.212 10.130 -17.183 1.00 89.12 94 ASP A O 1
ATOM 728 N N . GLU A 1 95 ? -7.126 8.876 -15.560 1.00 89.69 95 GLU A N 1
ATOM 729 C CA . GLU A 1 95 ? -7.243 9.949 -14.566 1.00 89.69 95 GLU A CA 1
ATOM 730 C C . GLU A 1 95 ? -5.973 10.064 -13.716 1.00 89.69 95 GLU A C 1
ATOM 732 O O . GLU A 1 95 ? -5.460 11.160 -13.475 1.00 89.69 95 GLU A O 1
ATOM 737 N N . TYR A 1 96 ? -5.416 8.922 -13.313 1.00 89.94 96 TYR A N 1
ATOM 738 C CA . TYR A 1 96 ? -4.257 8.829 -12.438 1.00 89.94 96 TYR A CA 1
ATOM 739 C C . TYR A 1 96 ? -3.104 8.130 -13.147 1.00 89.94 96 TYR A C 1
ATOM 741 O O . TYR A 1 96 ? -2.851 6.951 -12.919 1.00 89.94 96 TYR A O 1
ATOM 749 N N . SER A 1 97 ? -2.358 8.867 -13.970 1.00 91.94 97 SER A N 1
ATOM 750 C CA . SER A 1 97 ? -1.229 8.301 -14.726 1.00 91.94 97 SER A CA 1
ATOM 751 C C . SER A 1 97 ? -0.208 7.559 -13.849 1.00 91.94 97 SER A C 1
ATOM 753 O O . SER A 1 97 ? 0.091 7.980 -12.726 1.00 91.94 97 SER A O 1
ATOM 755 N N . ASP A 1 98 ? 0.401 6.502 -14.391 1.00 92.88 98 ASP A N 1
ATOM 756 C CA . ASP A 1 98 ? 1.459 5.731 -13.717 1.00 92.88 98 ASP A CA 1
ATOM 757 C C . ASP A 1 98 ? 2.613 6.617 -13.256 1.00 92.88 98 ASP A C 1
ATOM 759 O O . ASP A 1 98 ? 3.0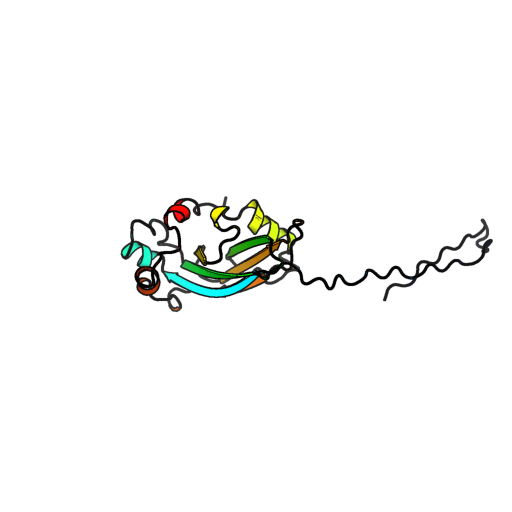84 6.496 -12.130 1.00 92.88 98 ASP A O 1
ATOM 763 N N . ARG A 1 99 ? 3.003 7.600 -14.074 1.00 91.19 99 ARG A N 1
ATOM 764 C CA . ARG A 1 99 ? 4.036 8.578 -13.712 1.00 91.19 99 ARG A CA 1
ATOM 765 C C . ARG A 1 99 ? 3.701 9.331 -12.422 1.00 91.19 99 ARG A C 1
ATOM 767 O O . ARG A 1 99 ? 4.602 9.600 -11.631 1.00 91.19 99 ARG A O 1
ATOM 774 N N . SER A 1 100 ? 2.434 9.695 -12.223 1.00 90.62 100 SER A N 1
ATOM 775 C CA . SER A 1 100 ? 1.994 10.377 -11.005 1.00 90.62 100 SER A CA 1
ATOM 776 C C . SER A 1 100 ? 2.110 9.458 -9.792 1.00 90.62 100 SER A C 1
ATOM 778 O O . SER A 1 100 ? 2.672 9.859 -8.774 1.00 90.62 100 SER A O 1
ATOM 780 N N . ILE A 1 101 ? 1.647 8.210 -9.908 1.00 91.94 101 ILE A N 1
ATOM 781 C CA . ILE A 1 101 ? 1.724 7.231 -8.816 1.00 91.94 101 ILE A CA 1
ATOM 782 C C . ILE A 1 101 ? 3.176 6.907 -8.464 1.00 91.94 101 ILE A C 1
ATOM 784 O O . ILE A 1 101 ? 3.544 6.984 -7.296 1.00 91.94 101 ILE A O 1
ATOM 788 N N . ILE A 1 102 ? 4.020 6.641 -9.463 1.00 93.81 102 ILE A N 1
ATOM 789 C CA . ILE A 1 102 ? 5.455 6.390 -9.274 1.00 93.81 102 ILE A CA 1
ATOM 790 C C . ILE A 1 102 ? 6.110 7.575 -8.563 1.00 93.81 102 ILE A C 1
ATOM 792 O O . ILE A 1 102 ? 6.831 7.382 -7.591 1.00 93.81 102 ILE A O 1
ATOM 796 N N . ASN A 1 103 ? 5.835 8.810 -8.992 1.00 90.88 103 ASN A N 1
ATOM 797 C CA . ASN A 1 103 ? 6.404 9.984 -8.335 1.00 90.88 103 ASN A CA 1
ATOM 798 C C . ASN A 1 103 ? 5.936 10.114 -6.875 1.00 90.88 103 ASN A C 1
ATOM 800 O O . ASN A 1 103 ? 6.736 10.461 -6.013 1.00 90.88 103 ASN A O 1
ATOM 804 N N . ASN A 1 104 ? 4.669 9.812 -6.581 1.00 88.25 104 ASN A N 1
ATOM 805 C CA . ASN A 1 104 ? 4.173 9.811 -5.204 1.00 88.25 104 ASN A CA 1
ATOM 806 C C . ASN A 1 104 ? 4.843 8.733 -4.348 1.00 88.25 104 ASN A C 1
ATOM 808 O O . ASN A 1 104 ? 5.255 9.031 -3.235 1.00 88.25 104 ASN A O 1
ATOM 812 N N . LEU A 1 105 ? 5.019 7.522 -4.876 1.00 90.44 105 LEU A N 1
ATOM 813 C CA . LEU A 1 105 ? 5.668 6.418 -4.166 1.00 90.44 105 LEU A CA 1
ATOM 814 C C . LEU A 1 105 ? 7.168 6.652 -3.939 1.00 90.44 105 LEU A C 1
ATOM 816 O O . LEU A 1 105 ? 7.679 6.367 -2.862 1.00 90.44 105 LEU A O 1
ATOM 820 N N . VAL A 1 106 ? 7.880 7.172 -4.939 1.00 90.25 106 VAL A N 1
ATOM 821 C CA . VAL A 1 106 ? 9.348 7.279 -4.912 1.00 90.25 106 VAL A CA 1
ATOM 822 C C . VAL A 1 106 ? 9.820 8.581 -4.264 1.00 90.25 106 VAL A C 1
ATOM 824 O O . VAL A 1 106 ? 10.807 8.576 -3.532 1.00 90.25 106 VAL A O 1
ATOM 827 N N . THR A 1 107 ? 9.141 9.700 -4.534 1.00 85.12 107 THR A N 1
ATOM 828 C CA . THR A 1 107 ? 9.568 11.036 -4.079 1.00 85.12 107 THR A CA 1
ATOM 829 C C . THR A 1 107 ? 8.937 11.420 -2.745 1.00 85.12 107 THR A C 1
ATOM 831 O O . THR A 1 107 ? 9.603 12.022 -1.905 1.00 85.12 107 THR A O 1
ATOM 834 N N . TYR A 1 108 ? 7.651 11.109 -2.567 1.00 75.56 108 TYR A N 1
ATOM 835 C CA . TYR A 1 108 ? 6.869 11.492 -1.384 1.00 75.56 108 TYR A CA 1
ATOM 836 C C . TYR A 1 108 ? 6.548 10.309 -0.466 1.00 75.56 108 TYR A C 1
ATOM 838 O O . TYR A 1 108 ? 5.960 10.504 0.598 1.00 75.56 108 TYR A O 1
ATOM 846 N N . GLY A 1 109 ? 6.926 9.097 -0.873 1.00 75.44 109 GLY A N 1
ATOM 847 C CA . GLY A 1 109 ? 6.781 7.902 -0.063 1.00 75.44 109 GLY A CA 1
ATOM 848 C C . GLY A 1 109 ? 7.721 7.915 1.134 1.00 75.44 109 GLY A C 1
ATOM 849 O O . GLY A 1 109 ? 8.639 8.728 1.243 1.00 75.44 109 GLY A O 1
ATOM 850 N N . ILE A 1 110 ? 7.475 6.982 2.043 1.00 77.25 110 ILE A N 1
ATOM 851 C CA . ILE A 1 110 ? 8.262 6.813 3.261 1.00 77.25 110 ILE A CA 1
ATOM 852 C C . ILE A 1 110 ? 9.560 6.083 2.879 1.00 77.25 110 ILE A C 1
ATOM 854 O O . ILE A 1 110 ? 9.480 4.940 2.416 1.00 77.25 110 ILE A O 1
ATOM 858 N N . PRO A 1 111 ? 10.748 6.703 3.030 1.00 81.62 111 PRO A N 1
ATOM 859 C CA . PRO A 1 111 ? 12.015 6.099 2.613 1.00 81.62 111 PRO A CA 1
ATOM 860 C C . PRO A 1 111 ? 12.281 4.728 3.243 1.00 81.62 111 PRO A C 1
ATOM 862 O O . PRO A 1 111 ? 12.872 3.865 2.601 1.00 81.62 111 PRO A O 1
ATOM 865 N N . GLU A 1 112 ? 11.813 4.516 4.473 1.00 81.62 112 GLU A N 1
ATOM 866 C CA . GLU A 1 112 ? 11.945 3.271 5.232 1.00 81.62 112 GLU A CA 1
ATOM 867 C C . GLU A 1 112 ? 11.138 2.106 4.636 1.00 81.62 112 GLU A C 1
ATOM 869 O O . GLU A 1 112 ? 11.427 0.949 4.930 1.00 81.62 112 GLU A O 1
ATOM 874 N N . PHE A 1 113 ? 10.142 2.387 3.789 1.00 84.44 113 PHE A N 1
ATOM 875 C CA . PHE A 1 113 ? 9.351 1.360 3.102 1.00 84.44 113 PHE A CA 1
ATOM 876 C C . PHE A 1 113 ? 9.903 0.983 1.733 1.00 84.44 113 PHE A C 1
ATOM 878 O O . PHE A 1 113 ? 9.421 0.027 1.120 1.00 84.44 113 PHE A O 1
ATOM 885 N N . LYS A 1 114 ? 10.940 1.683 1.261 1.00 91.88 114 LYS A N 1
ATOM 886 C CA . LYS A 1 114 ? 11.683 1.235 0.090 1.00 91.88 114 LYS A CA 1
ATOM 887 C C . LYS A 1 114 ? 12.277 -0.146 0.381 1.00 91.88 114 LYS A C 1
ATOM 889 O O . LYS A 1 114 ? 12.936 -0.340 1.398 1.00 91.88 114 LYS A O 1
ATOM 894 N N . ASP A 1 115 ? 12.056 -1.082 -0.532 1.00 93.94 115 ASP A N 1
ATOM 895 C CA . ASP A 1 115 ? 12.552 -2.459 -0.461 1.00 93.94 115 ASP A CA 1
ATOM 896 C C . ASP A 1 115 ? 12.002 -3.273 0.739 1.00 93.94 115 ASP A C 1
ATOM 898 O O . ASP A 1 115 ? 12.520 -4.338 1.081 1.00 93.94 115 ASP A O 1
ATOM 902 N N . ALA A 1 116 ? 10.930 -2.804 1.390 1.00 90.31 116 ALA A N 1
ATOM 903 C CA . ALA A 1 116 ? 10.272 -3.532 2.475 1.00 90.31 116 ALA A CA 1
ATOM 904 C C . ALA A 1 116 ? 9.226 -4.520 1.931 1.00 90.31 116 ALA A C 1
ATOM 906 O O . ALA A 1 116 ? 8.475 -4.190 1.014 1.00 90.31 116 ALA A O 1
ATOM 907 N N . VAL A 1 117 ? 9.163 -5.722 2.512 1.00 91.06 117 VAL A N 1
ATOM 908 C CA . VAL A 1 117 ? 8.192 -6.782 2.151 1.00 91.06 117 VAL A CA 1
ATOM 909 C C . VAL A 1 117 ? 7.032 -6.904 3.139 1.00 91.06 117 VAL A C 1
ATOM 911 O O . VAL A 1 117 ? 5.975 -7.412 2.784 1.00 91.06 117 VAL A O 1
ATOM 914 N N . ASP A 1 118 ? 7.203 -6.390 4.357 1.00 88.31 118 ASP A N 1
ATOM 915 C CA . ASP A 1 118 ? 6.154 -6.232 5.362 1.00 88.31 118 ASP A CA 1
ATOM 916 C C . ASP A 1 118 ? 6.113 -4.753 5.775 1.00 88.31 118 ASP A C 1
ATOM 918 O O . ASP A 1 118 ? 7.136 -4.178 6.154 1.00 88.31 118 ASP A O 1
ATOM 922 N N . GLN A 1 119 ? 4.939 -4.127 5.700 1.00 86.56 119 GLN A N 1
ATOM 923 C CA . GLN A 1 119 ? 4.755 -2.703 5.987 1.00 86.56 119 GLN A CA 1
ATOM 924 C C . GLN A 1 119 ? 3.528 -2.480 6.857 1.00 86.56 119 GLN A C 1
ATOM 926 O O . GLN A 1 119 ? 2.505 -3.138 6.680 1.00 86.56 119 GLN A O 1
ATOM 931 N N . LEU A 1 120 ? 3.620 -1.515 7.772 1.00 88.19 120 LEU A N 1
ATOM 932 C CA . LEU A 1 120 ? 2.508 -1.107 8.619 1.00 88.19 120 LEU A CA 1
ATOM 933 C C . LEU A 1 120 ? 2.203 0.373 8.378 1.00 88.19 120 LEU A C 1
ATOM 935 O O . LEU A 1 120 ? 2.996 1.249 8.722 1.00 88.19 120 LEU A O 1
ATOM 939 N N . LEU A 1 121 ? 1.061 0.639 7.751 1.00 87.94 121 LEU A N 1
ATOM 940 C CA . LEU A 1 121 ? 0.663 1.948 7.239 1.00 87.94 121 LEU A CA 1
ATOM 941 C C . LEU A 1 121 ? -0.510 2.500 8.057 1.00 87.94 121 LEU A C 1
ATOM 943 O O . LEU A 1 121 ? -1.513 1.814 8.234 1.00 87.94 121 LEU A O 1
ATOM 947 N N . ALA A 1 122 ? -0.416 3.750 8.513 1.00 89.44 122 ALA A N 1
ATOM 948 C CA . ALA A 1 122 ? -1.590 4.496 8.965 1.00 89.44 122 ALA A CA 1
ATOM 949 C C . ALA A 1 122 ? -2.320 5.046 7.740 1.00 89.44 122 ALA A C 1
ATOM 951 O O . ALA A 1 122 ? -1.733 5.800 6.962 1.00 89.44 122 ALA A O 1
ATOM 952 N N . VAL A 1 123 ? -3.582 4.672 7.565 1.00 89.50 123 VAL A N 1
ATOM 953 C CA . VAL A 1 123 ? -4.382 5.040 6.394 1.00 89.50 123 VAL A CA 1
ATOM 954 C C . VAL A 1 123 ? -5.762 5.515 6.821 1.00 89.50 123 VAL A C 1
ATOM 956 O O . VAL A 1 123 ? -6.237 5.220 7.922 1.00 89.50 123 VAL A O 1
ATOM 959 N N . TYR A 1 124 ? -6.401 6.299 5.960 1.00 89.25 124 TYR A N 1
ATOM 960 C CA . TYR A 1 124 ? -7.757 6.760 6.220 1.00 89.25 124 TYR A CA 1
ATOM 961 C C . TYR A 1 124 ? -8.735 5.585 6.180 1.00 89.25 124 TYR A C 1
ATOM 963 O O . TYR A 1 124 ? -8.515 4.595 5.482 1.00 89.25 124 TYR A O 1
ATOM 971 N N . TRP A 1 125 ? -9.818 5.700 6.941 1.00 93.06 125 TRP A N 1
ATOM 972 C CA . TRP A 1 125 ? -10.962 4.805 6.797 1.00 93.06 125 TRP A CA 1
ATOM 973 C C . TRP A 1 125 ? -11.620 4.981 5.420 1.00 93.06 125 TRP A C 1
ATOM 975 O O . TRP A 1 125 ? -11.346 5.948 4.709 1.00 93.06 125 TRP A O 1
ATOM 985 N N . ASP A 1 126 ? -12.497 4.043 5.076 1.00 95.31 126 ASP A N 1
ATOM 986 C CA . ASP A 1 126 ? -13.249 3.968 3.825 1.00 95.31 126 ASP A CA 1
ATOM 987 C C . ASP A 1 126 ? -12.370 3.637 2.602 1.00 95.31 126 ASP A C 1
ATOM 989 O O . ASP A 1 126 ? -11.461 2.798 2.666 1.00 95.31 126 ASP A O 1
ATOM 993 N N . GLU A 1 127 ? -12.697 4.220 1.452 1.00 96.06 127 GLU A N 1
ATOM 994 C CA . GLU A 1 127 ? -12.112 3.881 0.161 1.00 96.06 127 GLU A CA 1
ATOM 995 C C . GLU A 1 127 ? -10.669 4.379 0.041 1.00 96.06 127 GLU A C 1
ATOM 997 O O . GLU A 1 127 ? -10.367 5.565 0.194 1.00 96.06 127 GLU A O 1
ATOM 1002 N N . ASN A 1 128 ? -9.771 3.450 -0.270 1.00 93.31 128 ASN A N 1
ATOM 1003 C CA . ASN A 1 128 ? -8.359 3.694 -0.512 1.00 93.31 128 ASN A CA 1
ATOM 1004 C C . ASN A 1 128 ? -7.873 2.829 -1.684 1.00 93.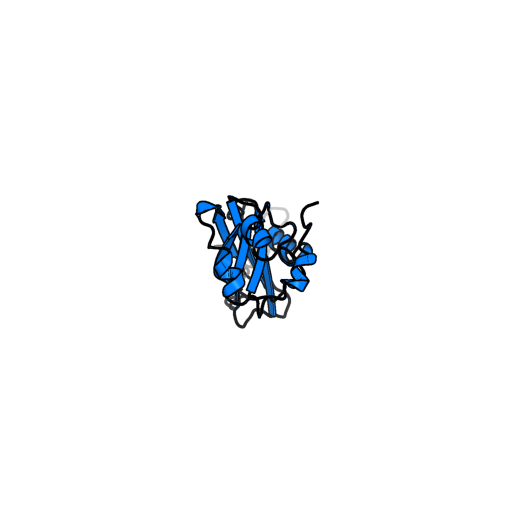31 128 ASN A C 1
ATOM 1006 O O . ASN A 1 128 ? -8.512 1.852 -2.072 1.00 93.31 128 ASN A O 1
ATOM 1010 N N . THR A 1 129 ? -6.689 3.133 -2.205 1.00 95.31 129 THR A N 1
ATOM 1011 C CA . THR A 1 129 ? -6.005 2.329 -3.219 1.00 95.31 129 THR A CA 1
ATOM 1012 C C . THR A 1 129 ? -4.586 2.009 -2.773 1.00 95.31 129 THR A C 1
ATOM 1014 O O . THR A 1 129 ? -3.769 2.909 -2.562 1.00 95.31 129 THR A O 1
ATOM 1017 N N . ILE A 1 130 ? -4.279 0.717 -2.661 1.00 95.19 130 ILE A N 1
ATOM 1018 C CA . ILE A 1 130 ? -2.916 0.222 -2.474 1.00 95.19 130 ILE A CA 1
ATOM 1019 C C . ILE A 1 130 ? -2.221 0.268 -3.831 1.00 95.19 130 ILE A C 1
ATOM 1021 O O . ILE A 1 130 ? -2.694 -0.322 -4.804 1.00 95.19 130 ILE A O 1
ATOM 1025 N N . CYS A 1 131 ? -1.092 0.959 -3.889 1.00 95.38 131 CYS A N 1
ATOM 1026 C CA . CYS A 1 131 ? -0.288 1.105 -5.089 1.00 95.38 131 CYS A CA 1
ATOM 1027 C C . CYS A 1 131 ? 1.113 0.543 -4.869 1.00 95.38 131 CYS A C 1
ATOM 1029 O O . CYS A 1 131 ? 1.643 0.573 -3.756 1.00 95.38 131 CYS A O 1
ATOM 1031 N N . GLY A 1 132 ? 1.743 0.094 -5.949 1.00 95.62 132 GLY A N 1
ATOM 1032 C CA . GLY A 1 132 ? 3.115 -0.388 -5.908 1.00 95.62 132 GLY A CA 1
ATOM 1033 C C . GLY A 1 132 ? 3.803 -0.320 -7.258 1.00 95.62 132 GLY A C 1
ATOM 1034 O O . GLY A 1 132 ? 3.153 -0.375 -8.300 1.00 95.62 132 GLY A O 1
ATOM 1035 N N . VAL A 1 133 ? 5.123 -0.191 -7.235 1.00 96.94 133 VAL A N 1
ATOM 1036 C CA . VAL A 1 133 ? 5.969 -0.265 -8.425 1.00 96.94 133 VAL A CA 1
ATOM 1037 C C . VAL A 1 133 ? 7.330 -0.849 -8.059 1.00 96.94 133 VAL A C 1
ATOM 1039 O O . VAL A 1 133 ? 7.853 -0.593 -6.973 1.00 96.94 133 VAL A O 1
ATOM 1042 N N . ALA A 1 134 ? 7.913 -1.611 -8.977 1.00 97.50 134 ALA A N 1
ATOM 1043 C CA . ALA A 1 134 ? 9.291 -2.072 -8.889 1.00 97.50 134 ALA A CA 1
ATOM 1044 C C . ALA A 1 134 ? 10.141 -1.435 -9.992 1.00 97.50 134 ALA A C 1
ATOM 1046 O O . ALA A 1 134 ? 9.636 -1.093 -11.062 1.00 97.50 134 ALA A O 1
ATOM 1047 N N . ALA A 1 135 ? 11.431 -1.275 -9.723 1.00 96.44 135 ALA A N 1
ATOM 1048 C CA . ALA A 1 135 ? 12.428 -0.843 -10.687 1.00 96.44 135 ALA A CA 1
ATOM 1049 C C . ALA A 1 135 ? 13.516 -1.906 -10.843 1.00 96.44 135 ALA A C 1
ATOM 1051 O O . ALA A 1 135 ? 13.906 -2.564 -9.872 1.00 96.44 135 ALA A O 1
ATOM 1052 N N . ASP A 1 136 ? 14.014 -2.060 -12.065 1.00 94.81 136 ASP A N 1
ATOM 1053 C CA . ASP A 1 136 ? 15.181 -2.890 -12.350 1.00 94.81 136 ASP A CA 1
ATOM 1054 C C . ASP A 1 136 ? 16.493 -2.210 -11.906 1.00 94.81 136 ASP A C 1
ATOM 1056 O O . ASP A 1 136 ? 16.508 -1.097 -11.370 1.00 94.81 136 ASP A O 1
ATOM 1060 N N . ALA A 1 137 ? 17.624 -2.887 -12.119 1.00 93.38 137 ALA A N 1
ATOM 1061 C CA . ALA A 1 137 ? 18.947 -2.378 -11.746 1.00 93.38 137 ALA A CA 1
ATOM 1062 C C . ALA A 1 137 ? 19.390 -1.135 -12.546 1.00 93.38 137 ALA A C 1
ATOM 1064 O O . ALA A 1 137 ? 20.300 -0.426 -12.114 1.00 93.38 137 ALA A O 1
ATOM 1065 N N . GLU A 1 138 ? 18.770 -0.869 -13.697 1.00 91.69 138 GLU A N 1
ATOM 1066 C CA . GLU A 1 138 ? 19.019 0.312 -14.531 1.00 91.69 138 GLU A CA 1
ATOM 1067 C C . GLU A 1 138 ? 18.118 1.495 -14.131 1.00 91.69 138 GLU A C 1
ATOM 1069 O O . GLU A 1 138 ? 18.310 2.616 -14.607 1.00 91.69 138 GLU A O 1
ATOM 1074 N N . GLY A 1 139 ? 17.172 1.271 -13.211 1.00 89.69 139 GLY A N 1
ATOM 1075 C CA . GLY A 1 139 ? 16.210 2.264 -12.746 1.00 89.69 139 GLY A CA 1
ATOM 1076 C C . GLY A 1 139 ? 14.967 2.374 -13.629 1.00 89.69 139 GLY A C 1
ATOM 1077 O O . GLY A 1 139 ? 14.225 3.351 -13.496 1.00 89.69 139 GLY A O 1
ATOM 1078 N N . ASN A 1 140 ? 14.719 1.407 -14.519 1.00 92.81 140 ASN A N 1
ATOM 1079 C CA . ASN A 1 140 ? 13.485 1.365 -15.296 1.00 92.81 140 ASN A CA 1
ATOM 1080 C C . ASN A 1 140 ? 12.359 0.797 -14.435 1.00 92.81 140 ASN A C 1
ATOM 1082 O O . ASN A 1 140 ? 12.466 -0.304 -13.892 1.00 92.81 140 ASN A O 1
ATOM 1086 N N . TYR A 1 141 ? 11.265 1.547 -14.333 1.00 94.19 141 TYR A N 1
ATOM 1087 C CA . TYR A 1 141 ? 10.072 1.106 -13.621 1.00 94.19 141 TYR A CA 1
ATOM 1088 C C . TYR A 1 141 ? 9.280 0.100 -14.454 1.00 94.19 141 TYR A C 1
ATOM 1090 O O . TYR A 1 141 ? 9.048 0.315 -15.646 1.00 94.19 141 TYR A O 1
ATOM 1098 N N . GLY A 1 142 ? 8.843 -0.975 -13.807 1.00 94.00 142 GLY A N 1
ATOM 1099 C CA . GLY A 1 142 ? 7.855 -1.889 -14.358 1.00 94.00 142 GLY A CA 1
ATOM 1100 C C . GLY A 1 142 ? 6.417 -1.388 -14.177 1.00 94.00 142 GLY A C 1
ATOM 1101 O O . GLY A 1 142 ? 6.194 -0.202 -13.909 1.00 94.00 142 GLY A O 1
ATOM 1102 N N . PRO A 1 143 ? 5.423 -2.275 -14.346 1.00 93.94 143 PRO A N 1
ATOM 1103 C CA . PRO A 1 143 ? 4.017 -1.903 -14.251 1.00 93.94 143 PRO A CA 1
ATOM 1104 C C . PRO A 1 143 ? 3.641 -1.449 -12.835 1.00 93.94 143 PRO A C 1
ATOM 1106 O O . PRO A 1 143 ? 4.130 -1.980 -11.835 1.00 93.94 143 PRO A O 1
ATOM 1109 N N . VAL A 1 144 ? 2.731 -0.477 -12.756 1.00 95.50 144 VAL A N 1
ATOM 1110 C CA . VAL A 1 144 ? 2.158 -0.017 -11.487 1.00 95.50 144 VAL A CA 1
ATOM 1111 C C . VAL A 1 144 ? 0.993 -0.924 -11.106 1.00 95.50 144 VAL A C 1
ATOM 1113 O O . VAL A 1 144 ? 0.030 -1.055 -11.863 1.00 95.50 144 VAL A O 1
ATOM 1116 N N . ILE A 1 145 ? 1.043 -1.510 -9.912 1.00 95.94 145 ILE A N 1
ATOM 1117 C CA . ILE A 1 145 ? -0.103 -2.220 -9.336 1.00 95.94 145 ILE A CA 1
ATOM 1118 C C . ILE A 1 145 ? -1.034 -1.230 -8.635 1.00 95.94 145 ILE A C 1
ATOM 1120 O O . ILE A 1 145 ? -0.570 -0.270 -8.017 1.00 95.94 145 ILE A O 1
ATOM 1124 N N . ARG A 1 146 ? -2.346 -1.464 -8.742 1.00 96.25 146 ARG A N 1
ATOM 1125 C CA . ARG A 1 146 ? -3.413 -0.644 -8.147 1.00 96.25 146 ARG A CA 1
ATOM 1126 C C . ARG A 1 146 ? -4.507 -1.565 -7.625 1.00 96.25 146 ARG A C 1
ATOM 1128 O O . ARG A 1 146 ? -5.165 -2.243 -8.410 1.00 96.25 146 ARG A O 1
ATOM 1135 N N . GLN A 1 147 ? -4.701 -1.587 -6.316 1.00 96.75 147 GLN A N 1
ATOM 1136 C CA . GLN A 1 147 ? -5.697 -2.418 -5.654 1.00 96.75 147 GLN A CA 1
ATOM 1137 C C . GLN A 1 147 ? -6.597 -1.530 -4.800 1.00 96.75 147 GLN A C 1
ATOM 1139 O O . GLN A 1 147 ? -6.187 -1.063 -3.739 1.00 96.75 147 GLN A O 1
ATOM 1144 N N . VAL A 1 148 ? -7.827 -1.305 -5.263 1.00 96.00 148 VAL A N 1
ATOM 1145 C CA . VAL A 1 148 ? -8.845 -0.591 -4.480 1.00 96.00 148 VAL A CA 1
ATOM 1146 C C . VAL A 1 148 ? -9.253 -1.460 -3.293 1.00 96.00 148 VAL A C 1
ATOM 1148 O O . VAL A 1 148 ? -9.475 -2.669 -3.433 1.00 96.00 148 VAL A O 1
ATOM 1151 N N . VAL A 1 149 ? -9.332 -0.839 -2.122 1.00 94.69 149 VAL A N 1
ATOM 1152 C CA . VAL A 1 149 ? -9.710 -1.452 -0.851 1.00 94.69 149 VAL A CA 1
ATOM 1153 C C . VAL A 1 149 ? -10.664 -0.526 -0.102 1.00 94.69 149 VAL A C 1
ATOM 1155 O O . VAL A 1 149 ? -10.534 0.692 -0.155 1.00 94.69 149 VAL A O 1
ATOM 1158 N N . ASN A 1 150 ? -11.625 -1.107 0.612 1.00 96.56 150 ASN A N 1
ATOM 1159 C CA . ASN A 1 150 ? -12.540 -0.357 1.468 1.00 96.56 150 ASN A CA 1
ATOM 1160 C C . ASN A 1 150 ? -12.314 -0.767 2.924 1.00 96.56 150 ASN A C 1
ATOM 1162 O O . ASN A 1 150 ? -12.667 -1.881 3.323 1.00 96.56 150 ASN A O 1
ATOM 1166 N N . LEU A 1 151 ? -11.691 0.115 3.699 1.00 93.38 151 LEU A N 1
ATOM 1167 C CA . LEU A 1 151 ? -11.260 -0.158 5.063 1.00 93.38 151 LEU A CA 1
ATOM 1168 C C . LEU A 1 151 ? -12.353 0.305 6.020 1.00 93.38 151 LEU A C 1
ATOM 1170 O O . LEU A 1 151 ? -12.553 1.497 6.218 1.00 93.38 151 LEU A O 1
ATOM 1174 N N . THR A 1 152 ? -13.081 -0.637 6.608 1.00 95.94 152 THR A N 1
ATOM 1175 C CA . THR A 1 152 ? -14.178 -0.348 7.546 1.00 95.94 152 THR A CA 1
ATOM 1176 C C . THR A 1 152 ? -13.840 -0.869 8.931 1.00 95.94 152 THR A C 1
ATOM 1178 O O . THR A 1 152 ? -13.094 -1.845 9.063 1.00 95.94 152 THR A O 1
ATOM 1181 N N . LYS A 1 153 ? -14.406 -0.245 9.968 1.00 93.88 153 LYS A N 1
ATOM 1182 C CA . LYS A 1 153 ? -14.236 -0.702 11.354 1.00 93.88 153 LYS A CA 1
ATOM 1183 C C . LYS A 1 153 ? -14.821 -2.097 11.556 1.00 93.88 153 LYS A C 1
ATOM 1185 O O . LYS A 1 153 ? -14.220 -2.920 12.232 1.00 93.88 153 LYS A O 1
ATOM 1190 N N . GLU A 1 154 ? -15.957 -2.392 10.929 1.00 93.94 154 GLU A N 1
ATOM 1191 C CA . GLU A 1 154 ? -16.630 -3.688 11.046 1.00 93.94 154 GLU A CA 1
ATOM 1192 C C . GLU A 1 154 ? -15.851 -4.819 10.366 1.00 93.94 154 GLU A C 1
ATOM 1194 O O . GLU A 1 154 ? -15.960 -5.972 10.778 1.00 93.94 154 GLU A O 1
ATOM 1199 N N . GLY A 1 155 ? -15.086 -4.498 9.318 1.00 93.25 155 GLY A N 1
ATOM 1200 C CA . GLY A 1 155 ? -14.228 -5.451 8.621 1.00 93.25 155 GLY A CA 1
ATOM 1201 C C . GLY A 1 155 ? -12.815 -5.562 9.196 1.00 93.25 155 GLY A C 1
ATOM 1202 O O . GLY A 1 155 ? -12.046 -6.390 8.711 1.00 93.25 155 GLY A O 1
ATOM 1203 N N . ALA A 1 156 ? -12.460 -4.739 10.187 1.00 95.12 156 ALA A N 1
ATOM 1204 C CA . ALA A 1 156 ? -11.127 -4.740 10.769 1.00 95.12 156 ALA A CA 1
ATOM 1205 C C . ALA A 1 156 ? -10.845 -6.053 11.512 1.00 95.12 156 ALA A C 1
ATOM 1207 O O . ALA A 1 156 ? -11.686 -6.591 12.237 1.00 95.12 156 ALA A O 1
ATOM 1208 N N . SER A 1 157 ? -9.629 -6.560 11.343 1.00 95.31 157 SER A N 1
ATOM 1209 C CA . SER A 1 157 ? -9.116 -7.689 12.106 1.00 95.31 157 SER A CA 1
ATOM 1210 C C . SER A 1 157 ? -8.957 -7.309 13.586 1.00 95.31 157 SER A C 1
ATOM 1212 O O . SER A 1 157 ? -8.665 -6.150 13.899 1.00 95.31 157 SER A O 1
ATOM 1214 N N . PRO A 1 158 ? -9.082 -8.270 14.520 1.00 93.38 158 PRO A N 1
ATOM 1215 C CA . PRO A 1 158 ? -8.874 -8.003 15.939 1.00 93.38 158 PRO A CA 1
ATOM 1216 C C . PRO A 1 158 ? -7.462 -7.469 16.220 1.00 93.38 158 PRO A C 1
ATOM 1218 O O . PRO A 1 158 ? -6.467 -8.114 15.885 1.00 93.38 158 PRO A O 1
ATOM 1221 N N . ALA A 1 159 ? -7.355 -6.330 16.911 1.00 89.44 159 ALA A N 1
ATOM 1222 C CA . ALA A 1 159 ? -6.071 -5.683 17.213 1.00 89.44 159 ALA A CA 1
ATOM 1223 C C . ALA A 1 159 ? -5.071 -6.600 17.954 1.00 89.44 159 ALA A C 1
ATOM 1225 O O . ALA A 1 159 ? -3.858 -6.519 17.752 1.00 89.44 159 ALA A O 1
ATOM 1226 N N . GLY A 1 160 ? -5.577 -7.531 18.772 1.00 85.00 160 GLY A N 1
ATOM 1227 C CA . GLY A 1 160 ? -4.761 -8.522 19.476 1.00 85.00 160 GLY A CA 1
ATOM 1228 C C . GLY A 1 160 ? -4.002 -9.491 18.560 1.00 85.00 160 GLY A C 1
ATOM 1229 O O . GLY A 1 160 ? -2.964 -10.005 18.972 1.00 85.00 160 GLY A O 1
ATOM 1230 N N . GLU A 1 161 ? -4.462 -9.719 17.325 1.00 86.81 161 GLU A N 1
ATOM 1231 C CA . GLU A 1 161 ? -3.751 -10.560 16.352 1.00 86.81 161 GLU A CA 1
ATOM 1232 C C . GLU A 1 161 ? -2.454 -9.900 15.881 1.00 86.81 161 GLU A C 1
ATOM 1234 O O . GLU A 1 161 ? -1.437 -10.580 15.754 1.00 86.81 161 GLU A O 1
ATOM 1239 N N . LEU A 1 162 ? -2.457 -8.575 15.697 1.00 83.69 162 LEU A N 1
ATOM 1240 C CA . LEU A 1 162 ? -1.261 -7.829 15.306 1.00 83.69 162 LEU A CA 1
ATOM 1241 C C . LEU A 1 162 ? -0.219 -7.815 16.434 1.00 83.69 162 LEU A C 1
ATOM 1243 O O . LEU A 1 162 ? 0.957 -8.091 16.202 1.00 83.69 162 LEU A O 1
ATOM 1247 N N . ILE A 1 163 ? -0.654 -7.539 17.667 1.00 76.44 163 ILE A N 1
ATOM 1248 C CA . ILE A 1 163 ? 0.230 -7.479 18.842 1.00 76.44 163 ILE A CA 1
ATOM 1249 C C . ILE A 1 163 ? 0.748 -8.878 19.223 1.00 76.44 163 ILE A C 1
ATOM 1251 O O . ILE A 1 163 ? 1.925 -9.046 19.543 1.00 76.44 163 ILE A O 1
ATOM 1255 N N . GLY A 1 164 ? -0.119 -9.896 19.179 1.00 62.94 164 GLY A N 1
ATOM 1256 C CA . GLY A 1 164 ? 0.199 -11.275 19.563 1.00 62.94 164 GLY A CA 1
ATOM 1257 C C . GLY A 1 164 ? 0.930 -12.083 18.487 1.00 62.94 164 GLY A C 1
ATOM 1258 O O . GLY A 1 164 ? 1.669 -13.007 18.823 1.00 62.94 164 GLY A O 1
ATOM 1259 N N . GLY A 1 165 ? 0.766 -11.726 17.209 1.00 61.50 165 GLY A N 1
ATOM 1260 C CA . GLY A 1 165 ? 1.372 -12.395 16.050 1.00 61.50 165 GLY A CA 1
ATOM 1261 C C . GLY A 1 165 ? 2.858 -12.101 15.840 1.00 61.50 165 GLY A C 1
ATOM 1262 O O . GLY A 1 165 ? 3.460 -12.618 14.903 1.00 61.50 165 GLY A O 1
ATOM 1263 N N . GLY A 1 166 ? 3.465 -11.303 16.719 1.00 51.78 166 GLY A N 1
ATOM 1264 C CA . GLY A 1 166 ? 4.882 -10.996 16.671 1.00 51.78 166 GLY A CA 1
ATOM 1265 C C . GLY A 1 166 ? 5.201 -9.939 15.622 1.00 51.78 166 GLY A C 1
ATOM 1266 O O . GLY A 1 166 ? 5.750 -10.245 14.567 1.00 51.78 166 GLY A O 1
ATOM 1267 N N . LEU A 1 167 ? 5.067 -8.671 16.020 1.00 56.38 167 LEU A N 1
ATOM 1268 C CA . LEU A 1 167 ? 5.748 -7.507 15.421 1.00 56.38 167 LEU A CA 1
ATOM 1269 C C . LEU A 1 167 ? 7.293 -7.646 15.382 1.00 56.38 167 LEU A C 1
ATOM 1271 O O . LEU A 1 167 ? 7.995 -6.706 15.043 1.00 56.38 167 LEU A O 1
ATOM 1275 N N . SER A 1 168 ? 7.832 -8.823 15.717 1.00 49.56 168 SER A N 1
ATOM 1276 C CA . SER A 1 168 ? 9.246 -9.186 15.833 1.00 49.56 168 SER A CA 1
ATOM 1277 C C . SER A 1 168 ? 10.128 -8.834 14.631 1.00 49.56 168 SER A C 1
ATOM 1279 O O . SER A 1 168 ? 11.331 -8.686 14.822 1.00 49.56 168 SER A O 1
ATOM 1281 N N . ASN A 1 169 ? 9.546 -8.646 13.440 1.00 46.41 169 ASN A N 1
ATOM 1282 C CA . ASN A 1 169 ? 10.264 -8.242 12.224 1.00 46.41 169 ASN A CA 1
ATOM 1283 C C . ASN A 1 169 ? 9.869 -6.852 11.694 1.00 46.41 169 ASN A C 1
ATOM 1285 O O . ASN A 1 169 ? 10.499 -6.370 10.757 1.00 46.41 169 ASN A O 1
ATOM 1289 N N . ILE A 1 170 ? 8.857 -6.196 12.272 1.00 55.72 170 ILE A N 1
ATOM 1290 C CA . ILE A 1 170 ? 8.466 -4.834 11.896 1.00 55.72 170 ILE A CA 1
ATOM 1291 C C . ILE A 1 170 ? 9.123 -3.909 12.913 1.00 55.72 170 ILE A C 1
ATOM 1293 O O . ILE A 1 170 ? 8.755 -3.898 14.087 1.00 55.72 170 ILE A O 1
ATOM 1297 N N . ASN A 1 171 ? 10.131 -3.151 12.489 1.00 50.69 171 ASN A N 1
ATOM 1298 C CA . ASN A 1 171 ? 10.779 -2.195 13.374 1.00 50.69 171 ASN A CA 1
ATOM 1299 C C . ASN A 1 171 ? 9.815 -1.036 13.685 1.00 50.69 171 ASN A C 1
ATOM 1301 O O . ASN A 1 171 ? 9.775 -0.024 12.991 1.00 50.69 171 ASN A O 1
ATOM 1305 N N . LEU A 1 172 ? 9.039 -1.180 14.761 1.00 51.62 172 LEU A N 1
ATOM 1306 C CA . LEU A 1 172 ? 8.093 -0.174 15.257 1.00 51.62 172 LEU A CA 1
ATOM 1307 C C . LEU A 1 172 ? 8.753 1.191 15.521 1.00 51.62 172 LEU A C 1
ATOM 1309 O O . LEU A 1 172 ? 8.072 2.216 15.505 1.00 51.62 172 LEU A O 1
ATOM 1313 N N . MET A 1 173 ? 10.079 1.241 15.729 1.00 41.47 173 MET A N 1
ATOM 1314 C CA . MET A 1 173 ? 10.790 2.508 15.909 1.00 41.47 173 MET A CA 1
ATOM 1315 C C . MET A 1 173 ? 10.742 3.416 14.673 1.00 41.47 173 MET A C 1
ATOM 1317 O O . MET A 1 173 ? 10.795 4.634 14.871 1.00 41.47 173 MET A O 1
ATOM 1321 N N . ASP A 1 174 ? 10.575 2.854 13.470 1.00 44.56 174 ASP A N 1
ATOM 1322 C CA . ASP A 1 174 ? 10.525 3.583 12.193 1.00 44.56 174 ASP A CA 1
ATOM 1323 C C . ASP A 1 174 ? 9.125 4.162 11.891 1.00 44.56 174 ASP A C 1
ATOM 1325 O O . ASP A 1 174 ? 8.986 5.115 11.125 1.00 44.56 174 ASP A O 1
ATOM 1329 N N . MET A 1 175 ? 8.076 3.707 12.592 1.00 50.00 175 MET A N 1
ATOM 1330 C CA . MET A 1 175 ? 6.705 4.234 12.448 1.00 50.00 175 MET A CA 1
ATOM 1331 C C . MET A 1 175 ? 6.546 5.682 12.938 1.00 50.00 175 MET A C 1
ATOM 1333 O O . MET A 1 175 ? 5.583 6.366 12.589 1.00 50.00 175 MET A O 1
ATOM 1337 N N . ARG A 1 176 ? 7.493 6.182 13.745 1.00 42.69 176 ARG A N 1
ATOM 1338 C CA . ARG A 1 176 ? 7.450 7.533 14.333 1.00 42.69 176 ARG A CA 1
ATOM 1339 C C . ARG A 1 176 ? 7.633 8.661 13.311 1.00 42.69 176 ARG A C 1
ATOM 1341 O O . ARG A 1 176 ? 7.367 9.810 13.662 1.00 42.69 176 ARG A O 1
ATOM 1348 N N . GLN A 1 177 ? 8.044 8.351 12.078 1.00 38.19 177 GLN A N 1
ATOM 1349 C CA . GLN A 1 177 ? 8.277 9.340 11.016 1.00 38.19 177 GLN A CA 1
ATOM 1350 C C . GLN A 1 177 ? 7.222 9.337 9.895 1.00 38.19 177 GLN A C 1
ATOM 1352 O O . GLN A 1 177 ? 7.191 10.272 9.105 1.00 38.19 177 GLN A O 1
ATOM 1357 N N . ALA A 1 178 ? 6.293 8.374 9.869 1.00 40.25 178 ALA A N 1
ATOM 1358 C CA . ALA A 1 178 ? 5.232 8.276 8.855 1.00 40.25 178 ALA A CA 1
ATOM 1359 C C . ALA A 1 178 ? 4.054 9.252 9.069 1.00 40.25 178 ALA A C 1
ATOM 1361 O O . ALA A 1 178 ? 3.012 9.143 8.423 1.00 40.25 178 ALA A O 1
ATOM 1362 N N . LYS A 1 179 ? 4.184 10.210 9.994 1.00 40.84 179 LYS A N 1
ATOM 1363 C CA . LYS A 1 179 ? 3.212 11.294 10.147 1.00 40.84 179 LYS A CA 1
ATOM 1364 C C . LYS A 1 179 ? 3.613 12.416 9.191 1.00 40.84 179 LYS A C 1
ATOM 1366 O O . LYS A 1 179 ? 4.725 12.919 9.283 1.00 40.84 179 LYS A O 1
ATOM 1371 N N . PHE A 1 180 ? 2.672 12.837 8.345 1.00 36.00 180 PHE A N 1
ATOM 1372 C CA . PHE A 1 180 ? 2.730 14.013 7.458 1.00 36.00 180 PHE A CA 1
ATOM 1373 C C . PHE A 1 180 ? 3.326 13.813 6.050 1.00 36.00 180 PHE A C 1
ATOM 1375 O O . PHE A 1 180 ? 4.261 14.508 5.668 1.00 36.00 180 PHE A O 1
ATOM 1382 N N . ALA A 1 181 ? 2.683 12.990 5.216 1.00 30.75 181 ALA A N 1
ATOM 1383 C CA . ALA A 1 181 ? 2.754 13.131 3.751 1.00 30.75 181 ALA A CA 1
ATOM 1384 C C . ALA A 1 181 ? 1.486 13.788 3.161 1.00 30.75 181 ALA A C 1
ATOM 1386 O O . ALA A 1 181 ? 1.106 13.531 2.025 1.00 30.75 181 ALA A O 1
ATOM 1387 N N . HIS A 1 182 ? 0.817 14.653 3.930 1.00 32.69 182 HIS A N 1
ATOM 1388 C CA . HIS A 1 182 ? -0.210 15.566 3.420 1.00 32.69 182 HIS A CA 1
ATOM 1389 C C . HIS A 1 182 ? -0.009 16.961 4.021 1.00 32.69 182 HIS A C 1
ATOM 1391 O O . HIS A 1 182 ? -0.566 17.317 5.062 1.00 32.69 182 HIS A O 1
ATOM 1397 N N . ARG A 1 183 ? 0.828 17.745 3.344 1.00 30.05 183 ARG A N 1
ATOM 1398 C CA . ARG A 1 183 ? 0.691 19.197 3.242 1.00 30.05 183 ARG A CA 1
ATOM 1399 C C . ARG A 1 183 ? 0.916 19.612 1.802 1.00 30.05 183 ARG A C 1
ATOM 1401 O O . ARG A 1 183 ? 1.852 19.055 1.192 1.00 30.05 183 ARG A O 1
#

Secondary structure (DSSP, 8-state):
-PPPPEE--B-TTS-B-S--EE-----PPP--SPPP-EEEEEEEEEEHHHHHHH-TTTSTT-TTSEEEEEEEEE-TT-SEEEEEEEES----TTTS-HHHHHHHHHHSS-GGGTT-SEEEEEE-SEEEEEEEEEE-TT--B-PPEEEEEEE-STTPBPHHHHHHT-GGGS-GGGGGG-S----